Protein AF-A0A2L0D4G7-F1 (afdb_monomer_lite)

Sequence (133 aa):
MKSGNSTSSASPPKQDYSQNRKYWKNEIEFNGNKVYQRDDLIDPNLTDTFGRTNVDRMKKGLTPIGPDGKSIELHHTTQRQTSSIAETTYTFHKQNSKTIHINPNTISSGINRNEFGKWRGSYWENRAKDFID

Secondary structure (DSSP, 8-state):
---------PPPP--------SS--EEEEETTEEEEE-GGG--TT-B-TTS-BHHHHHHTTPPPB-TTSSB-EEEETTSBTTS-EEEE-HHHHHHTHHHH--S-TTS--B--HHHHHHHHHHHHHHHGGGG--

Structure (mmCIF, N/CA/C/O backbone):
data_AF-A0A2L0D4G7-F1
#
_entry.id   AF-A0A2L0D4G7-F1
#
loop_
_atom_site.group_PDB
_atom_site.id
_atom_site.type_symbol
_atom_site.label_atom_id
_atom_site.label_alt_id
_atom_site.label_comp_id
_atom_site.label_asym_id
_atom_site.label_entity_id
_atom_site.label_seq_id
_atom_site.pdbx_PDB_ins_code
_atom_site.Cartn_x
_atom_site.Cartn_y
_atom_site.Cartn_z
_atom_site.occupancy
_atom_site.B_iso_or_equiv
_atom_site.auth_seq_id
_atom_site.auth_comp_id
_atom_site.auth_asym_id
_atom_site.auth_atom_id
_atom_site.pdbx_PDB_model_num
ATOM 1 N N . MET A 1 1 ? 52.863 -50.467 16.481 1.00 39.59 1 MET A N 1
ATOM 2 C CA . MET A 1 1 ? 51.853 -49.420 16.745 1.00 39.59 1 MET A CA 1
ATOM 3 C C . MET A 1 1 ? 51.597 -48.670 15.443 1.00 39.59 1 MET A C 1
ATOM 5 O O . MET A 1 1 ? 52.511 -48.026 14.952 1.00 39.59 1 MET A O 1
ATOM 9 N N . LYS A 1 2 ? 50.422 -48.823 14.822 1.00 39.62 2 LYS A N 1
ATOM 10 C CA . LYS A 1 2 ? 49.987 -48.000 13.680 1.00 39.62 2 LYS A CA 1
ATOM 11 C C . LYS A 1 2 ? 48.693 -47.314 14.111 1.00 39.62 2 LYS A C 1
ATOM 13 O O . LYS A 1 2 ? 47.665 -47.976 14.204 1.00 39.62 2 LYS A O 1
ATOM 18 N N . SER A 1 3 ? 48.786 -46.035 14.474 1.00 40.28 3 SER A N 1
ATOM 19 C CA . SER A 1 3 ? 47.630 -45.218 14.852 1.00 40.28 3 SER A CA 1
ATOM 20 C C . SER A 1 3 ? 46.772 -44.940 13.625 1.00 40.28 3 SER A C 1
ATOM 22 O O . SER A 1 3 ? 47.259 -44.395 12.636 1.00 40.28 3 SER A O 1
ATOM 24 N N . GLY A 1 4 ? 45.500 -45.329 13.703 1.00 37.16 4 GLY A N 1
ATOM 25 C CA . GLY A 1 4 ? 44.461 -44.904 12.775 1.00 37.16 4 GLY A CA 1
ATOM 26 C C . GLY A 1 4 ? 44.136 -43.429 12.996 1.00 37.16 4 GLY A C 1
ATOM 27 O O . GLY A 1 4 ? 43.976 -42.988 14.133 1.00 37.16 4 GLY A O 1
ATOM 28 N N . ASN A 1 5 ? 44.071 -42.672 11.906 1.00 38.53 5 ASN A N 1
ATOM 29 C CA . ASN A 1 5 ? 43.666 -41.275 11.913 1.00 38.53 5 ASN A CA 1
ATOM 30 C C . ASN A 1 5 ? 42.163 -41.223 11.604 1.00 38.53 5 ASN A C 1
ATOM 32 O O . ASN A 1 5 ? 41.760 -41.382 10.452 1.00 38.53 5 ASN A O 1
ATOM 36 N N . SER A 1 6 ? 41.339 -41.075 12.640 1.00 41.06 6 SER A N 1
ATOM 37 C CA . SER A 1 6 ? 39.892 -40.895 12.507 1.00 41.06 6 SER A CA 1
ATOM 38 C C . SER A 1 6 ? 39.607 -39.484 12.002 1.00 41.06 6 SER A C 1
ATOM 40 O O . SER A 1 6 ? 39.722 -38.510 12.742 1.00 41.06 6 SER A O 1
ATOM 42 N N . THR A 1 7 ? 39.249 -39.370 10.728 1.00 40.22 7 THR A N 1
ATOM 43 C CA . THR A 1 7 ? 38.752 -38.139 10.118 1.00 40.22 7 THR A CA 1
ATOM 44 C C . THR A 1 7 ? 37.324 -37.884 10.593 1.00 40.22 7 THR A C 1
ATOM 46 O O . THR A 1 7 ? 36.368 -38.518 10.156 1.00 40.22 7 THR A O 1
ATOM 49 N N . SER A 1 8 ? 37.177 -36.952 11.530 1.00 43.88 8 SER A N 1
ATOM 50 C CA . SER A 1 8 ? 35.894 -36.389 11.937 1.00 43.88 8 SER A CA 1
ATOM 51 C C . SER A 1 8 ? 35.304 -35.587 10.774 1.00 43.88 8 SER A C 1
ATOM 53 O O . SER A 1 8 ? 35.742 -34.481 10.462 1.00 43.88 8 SER A O 1
ATOM 55 N N . SER A 1 9 ? 34.301 -36.157 10.108 1.00 46.88 9 SER A N 1
ATOM 56 C CA . SER A 1 9 ? 33.474 -35.456 9.130 1.00 46.88 9 SER A CA 1
ATOM 57 C C . SER A 1 9 ? 32.636 -34.400 9.853 1.00 46.88 9 SER A C 1
ATOM 59 O O . SER A 1 9 ? 31.596 -34.713 10.436 1.00 46.88 9 SER A O 1
ATOM 61 N N . ALA A 1 10 ? 33.104 -33.153 9.855 1.00 55.00 10 ALA A N 1
ATOM 62 C CA . ALA A 1 10 ? 32.301 -32.023 10.292 1.00 55.00 10 ALA A CA 1
ATOM 63 C C . ALA A 1 10 ? 31.067 -31.909 9.383 1.00 55.00 10 ALA A C 1
ATOM 65 O O . ALA A 1 10 ? 31.194 -31.788 8.163 1.00 55.00 10 ALA A O 1
ATOM 66 N N . SER A 1 11 ? 29.874 -31.974 9.975 1.00 53.06 11 SER A N 1
ATOM 67 C CA . SER A 1 11 ? 28.623 -31.691 9.274 1.00 53.06 11 SER A CA 1
ATOM 68 C C . SER A 1 11 ? 28.683 -30.293 8.644 1.00 53.06 11 SER A C 1
ATOM 70 O O . SER A 1 11 ? 29.226 -29.380 9.276 1.00 53.06 11 SER A O 1
ATOM 72 N N . PRO A 1 12 ? 28.113 -30.084 7.442 1.00 60.97 12 PRO A N 1
ATOM 73 C CA . PRO A 1 12 ? 28.044 -28.757 6.848 1.00 60.97 12 PRO A CA 1
ATOM 74 C C . PRO A 1 12 ? 27.358 -27.782 7.816 1.00 60.97 12 PRO A C 1
ATOM 76 O O . PRO A 1 12 ? 26.398 -28.177 8.491 1.00 60.97 12 PRO A O 1
ATOM 79 N N . PRO A 1 13 ? 27.812 -26.521 7.901 1.00 53.59 13 PRO A N 1
ATOM 80 C CA . PRO A 1 13 ? 27.132 -25.524 8.712 1.00 53.59 13 PRO A CA 1
ATOM 81 C C . PRO A 1 13 ? 25.682 -25.407 8.234 1.00 53.59 13 PRO A C 1
ATOM 83 O O . PRO A 1 13 ? 25.424 -25.234 7.042 1.00 53.59 13 PRO A O 1
ATOM 86 N N . LYS A 1 14 ? 24.724 -25.513 9.163 1.00 54.12 14 LYS A N 1
ATOM 87 C CA . LYS A 1 14 ? 23.323 -25.192 8.875 1.00 54.12 14 LYS A CA 1
ATOM 88 C C . LYS A 1 14 ? 23.285 -23.731 8.435 1.00 54.12 14 LYS A C 1
ATOM 90 O O . LYS A 1 14 ? 23.572 -22.847 9.238 1.00 54.12 14 LYS A O 1
ATOM 95 N N . GLN A 1 15 ? 22.972 -23.482 7.168 1.00 52.41 15 GLN A N 1
ATOM 96 C CA . GLN A 1 15 ? 22.721 -22.128 6.694 1.00 52.41 15 GLN A CA 1
ATOM 97 C C . GLN A 1 15 ? 21.407 -21.657 7.313 1.00 52.41 15 GLN A C 1
ATOM 99 O O . GLN A 1 15 ? 20.320 -22.020 6.867 1.00 52.41 15 GLN A O 1
ATOM 104 N N . ASP A 1 16 ? 21.521 -20.892 8.392 1.00 56.12 16 ASP A N 1
ATOM 105 C CA . ASP A 1 16 ? 20.406 -20.141 8.938 1.00 56.12 16 ASP A CA 1
ATOM 106 C C . ASP A 1 16 ? 20.115 -18.969 7.994 1.00 56.12 16 ASP A C 1
ATOM 108 O O . ASP A 1 16 ? 20.725 -17.904 8.061 1.00 56.12 16 ASP A O 1
ATOM 112 N N . TYR A 1 17 ? 19.207 -19.211 7.051 1.00 60.59 17 TYR A N 1
ATOM 113 C CA . TYR A 1 17 ? 18.673 -18.206 6.137 1.00 60.59 17 TYR A CA 1
ATOM 114 C C . TYR A 1 17 ? 17.578 -17.346 6.782 1.00 60.59 17 TYR A C 1
ATOM 116 O O . TYR A 1 17 ? 16.780 -16.750 6.049 1.00 60.59 17 TYR A O 1
ATOM 124 N N . SER A 1 18 ? 17.482 -17.293 8.119 1.00 60.84 18 SER A N 1
ATOM 125 C CA . SER A 1 18 ? 16.507 -16.439 8.789 1.00 60.84 18 SER A CA 1
ATOM 126 C C . SER A 1 18 ? 16.673 -15.000 8.303 1.00 60.84 18 SER A C 1
ATOM 128 O O . SER A 1 18 ? 17.676 -14.316 8.505 1.00 60.84 18 SER A O 1
ATOM 130 N N . GLN A 1 19 ? 15.669 -14.549 7.557 1.00 63.62 19 GLN A N 1
ATOM 131 C CA . GLN A 1 19 ? 15.625 -13.209 7.003 1.00 63.62 19 GLN A CA 1
ATOM 132 C C . GLN A 1 19 ? 15.393 -12.253 8.174 1.00 63.62 19 GLN A C 1
ATOM 134 O O . GLN A 1 19 ? 14.248 -12.000 8.549 1.00 63.62 19 GLN A O 1
ATOM 139 N N . ASN A 1 20 ? 16.467 -11.739 8.783 1.00 72.44 20 ASN A N 1
ATOM 140 C CA . ASN A 1 20 ? 16.395 -10.780 9.887 1.00 72.44 20 ASN A CA 1
ATOM 141 C C . ASN A 1 20 ? 15.989 -9.390 9.360 1.00 72.44 20 ASN A C 1
ATOM 143 O O . ASN A 1 20 ? 16.770 -8.438 9.305 1.00 72.44 20 ASN A O 1
ATOM 147 N N . ARG A 1 21 ? 14.749 -9.298 8.869 1.00 79.62 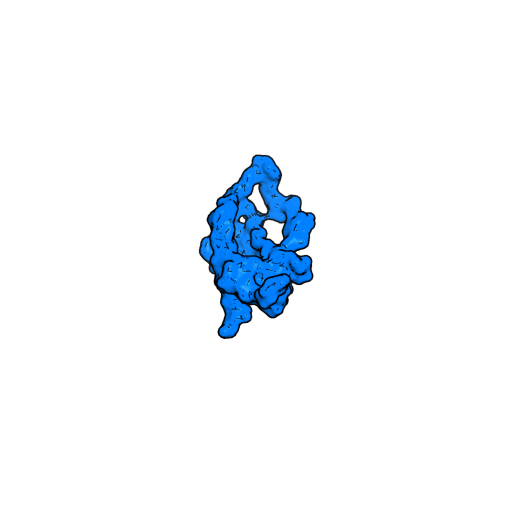21 ARG A N 1
ATOM 148 C CA . ARG A 1 21 ? 14.181 -8.089 8.277 1.00 79.62 21 ARG A CA 1
ATOM 149 C C . ARG A 1 21 ? 13.726 -7.162 9.393 1.00 79.62 21 ARG A C 1
ATOM 151 O O . ARG A 1 21 ? 12.856 -7.501 10.191 1.00 79.62 21 ARG A O 1
ATOM 158 N N . LYS A 1 22 ? 14.271 -5.944 9.410 1.00 86.06 22 LYS A N 1
ATOM 159 C CA . LYS A 1 22 ? 13.855 -4.906 10.364 1.00 86.06 22 LYS A CA 1
ATOM 160 C C . LYS A 1 22 ? 12.401 -4.471 10.153 1.00 86.06 22 LYS A C 1
ATOM 162 O O . LYS A 1 22 ? 11.698 -4.241 11.129 1.00 86.06 22 LYS A O 1
ATOM 167 N N . TYR A 1 23 ? 11.982 -4.361 8.893 1.00 85.12 23 TYR A N 1
ATOM 168 C CA . TYR A 1 23 ? 10.747 -3.681 8.503 1.00 85.12 23 TYR A CA 1
ATOM 169 C C . TYR A 1 23 ? 9.663 -4.645 7.998 1.00 85.12 23 TYR A C 1
ATOM 171 O O . TYR A 1 23 ? 8.613 -4.766 8.612 1.00 85.12 23 TYR A O 1
ATOM 179 N N . TRP A 1 24 ? 9.916 -5.377 6.914 1.00 87.94 24 TRP A N 1
ATOM 180 C CA . TRP A 1 24 ? 8.945 -6.303 6.317 1.00 87.94 24 TRP A CA 1
ATOM 181 C C . TRP A 1 24 ? 8.970 -7.674 6.993 1.00 87.94 24 TRP A C 1
ATOM 183 O O . TRP A 1 24 ? 9.511 -8.641 6.456 1.00 87.94 24 TRP A O 1
ATOM 193 N N . LYS A 1 25 ? 8.456 -7.747 8.219 1.00 85.38 25 LYS A N 1
ATOM 194 C CA . LYS A 1 25 ? 8.438 -8.998 8.992 1.00 85.38 25 LYS A CA 1
ATOM 195 C C . LYS A 1 25 ? 7.282 -9.909 8.593 1.00 85.38 25 LYS A C 1
ATOM 197 O O . LYS A 1 25 ? 7.475 -11.118 8.554 1.00 85.38 25 LYS A O 1
ATOM 202 N N . ASN A 1 26 ? 6.136 -9.320 8.260 1.00 89.81 26 ASN A N 1
ATOM 203 C CA . ASN A 1 26 ? 4.942 -10.046 7.855 1.00 89.81 26 ASN A CA 1
ATOM 204 C C . ASN A 1 26 ? 4.914 -10.246 6.330 1.00 89.81 26 ASN A C 1
ATOM 206 O O . ASN A 1 26 ? 5.147 -9.304 5.564 1.00 89.81 26 ASN A O 1
ATOM 210 N N . GLU A 1 27 ? 4.661 -11.480 5.897 1.00 93.38 27 GLU A N 1
ATOM 211 C CA . GLU A 1 27 ? 4.490 -11.833 4.491 1.00 93.38 27 GLU A CA 1
ATOM 212 C C . GLU A 1 27 ? 3.262 -12.721 4.300 1.00 93.38 27 GLU A C 1
ATOM 214 O O . GLU A 1 27 ? 3.055 -13.674 5.047 1.00 93.38 27 GLU A O 1
ATOM 219 N N . ILE A 1 28 ? 2.471 -12.415 3.273 1.00 96.44 28 ILE A N 1
ATOM 220 C CA . ILE A 1 28 ? 1.285 -13.192 2.902 1.00 96.44 28 ILE A CA 1
ATOM 221 C C . ILE A 1 28 ? 1.289 -13.506 1.407 1.00 96.44 28 ILE A C 1
ATOM 223 O O . ILE A 1 28 ? 1.953 -12.835 0.618 1.00 96.44 28 ILE A O 1
ATOM 227 N N . GLU A 1 29 ? 0.509 -14.501 1.007 1.00 97.62 29 GLU A N 1
ATOM 228 C CA . GLU A 1 29 ? 0.109 -14.721 -0.384 1.00 97.62 29 GLU A CA 1
ATOM 229 C C . GLU A 1 29 ? -1.272 -14.091 -0.593 1.00 97.62 29 GLU A C 1
ATOM 231 O O . GLU A 1 29 ? -2.216 -14.402 0.134 1.00 97.62 29 GLU A O 1
ATOM 236 N N . PHE A 1 30 ? -1.410 -13.211 -1.585 1.00 97.69 30 PHE A N 1
ATOM 237 C CA . PHE A 1 30 ? -2.695 -12.626 -1.958 1.00 97.69 30 PHE A CA 1
ATOM 238 C C . PHE A 1 30 ? -2.869 -12.639 -3.476 1.00 97.69 30 PHE A C 1
ATOM 240 O O . PHE A 1 30 ? -2.120 -11.989 -4.208 1.00 97.69 30 PHE A O 1
ATOM 247 N N . ASN A 1 31 ? -3.873 -13.383 -3.951 1.00 95.69 31 ASN A N 1
ATOM 248 C CA . ASN A 1 31 ? -4.226 -13.508 -5.368 1.00 95.69 31 ASN A CA 1
ATOM 249 C C . ASN A 1 31 ? -3.020 -13.786 -6.291 1.00 95.69 31 ASN A C 1
ATOM 251 O O . ASN A 1 31 ? -2.915 -13.210 -7.371 1.00 95.69 31 ASN A O 1
ATOM 255 N N . GLY A 1 32 ? -2.110 -14.666 -5.856 1.00 95.12 32 GLY A N 1
ATOM 256 C CA . GLY A 1 32 ? -0.938 -15.094 -6.629 1.00 95.12 32 GLY A CA 1
ATOM 257 C C . GLY A 1 32 ? 0.291 -14.186 -6.520 1.00 95.12 32 GLY A C 1
ATOM 258 O O . GLY A 1 32 ? 1.281 -14.427 -7.209 1.00 95.12 32 GLY A O 1
ATOM 259 N N . ASN A 1 33 ? 0.255 -13.156 -5.670 1.00 97.62 33 ASN A N 1
ATOM 260 C CA . ASN A 1 33 ? 1.418 -12.340 -5.342 1.00 97.62 33 ASN A CA 1
ATOM 261 C C . ASN A 1 33 ? 1.793 -12.522 -3.870 1.00 97.62 33 ASN A C 1
ATOM 263 O O . ASN A 1 33 ? 0.959 -12.355 -2.978 1.00 97.62 33 ASN A O 1
ATOM 267 N N . LYS A 1 34 ? 3.082 -12.746 -3.605 1.00 97.69 34 LYS A N 1
ATOM 268 C CA . LYS A 1 34 ? 3.642 -12.567 -2.264 1.00 97.69 34 LYS A CA 1
ATOM 269 C C . LYS A 1 34 ? 3.668 -11.080 -1.911 1.00 97.69 34 LYS A C 1
ATOM 271 O O . LYS A 1 34 ? 4.255 -10.290 -2.653 1.00 97.69 34 LYS A O 1
ATOM 276 N N . VAL A 1 35 ? 3.096 -10.706 -0.772 1.00 98.06 35 VAL A N 1
ATOM 277 C CA . VAL A 1 35 ? 3.059 -9.325 -0.283 1.00 98.06 35 VAL A CA 1
ATOM 278 C C . VAL A 1 35 ? 3.832 -9.201 1.021 1.00 98.06 35 VAL A C 1
ATOM 280 O O . VAL A 1 35 ? 3.585 -9.935 1.971 1.00 98.06 35 VAL A O 1
ATOM 283 N N . TYR A 1 36 ? 4.754 -8.246 1.060 1.00 97.19 36 TYR A N 1
ATOM 284 C CA . TYR A 1 36 ? 5.505 -7.853 2.241 1.00 97.19 36 TYR A CA 1
ATOM 285 C C . TYR A 1 36 ? 4.813 -6.668 2.910 1.00 97.19 36 TYR A C 1
ATOM 287 O O . TYR A 1 36 ? 4.820 -5.550 2.379 1.00 97.19 36 TYR A O 1
ATOM 295 N N . GLN A 1 37 ? 4.235 -6.920 4.079 1.00 97.50 37 GLN A N 1
ATOM 296 C CA . GLN A 1 37 ? 3.390 -5.971 4.795 1.00 97.50 37 GLN A CA 1
ATOM 297 C C . GLN A 1 37 ? 4.174 -5.154 5.829 1.00 97.50 37 GLN A C 1
ATOM 299 O O . GLN A 1 37 ? 5.243 -5.559 6.301 1.00 97.50 37 GLN A O 1
ATOM 304 N N . ARG A 1 38 ? 3.637 -3.977 6.152 1.00 96.94 38 ARG A N 1
ATOM 305 C CA . ARG A 1 38 ? 4.184 -2.988 7.083 1.00 96.94 38 ARG A CA 1
ATOM 306 C C . ARG A 1 38 ? 3.070 -2.399 7.950 1.00 96.94 38 ARG A C 1
ATOM 308 O O . ARG A 1 38 ? 2.586 -1.300 7.686 1.00 96.94 38 ARG A O 1
ATOM 315 N N . ASP A 1 39 ? 2.687 -3.121 9.003 1.00 95.94 39 ASP A N 1
ATOM 316 C CA . ASP A 1 39 ? 1.695 -2.641 9.982 1.00 95.94 39 ASP A CA 1
ATOM 317 C C . ASP A 1 39 ? 2.114 -1.301 10.606 1.00 95.94 39 ASP A C 1
ATOM 319 O O . ASP A 1 39 ? 1.284 -0.429 10.830 1.00 95.94 39 ASP A O 1
ATOM 323 N N . ASP A 1 40 ? 3.420 -1.088 10.793 1.00 95.81 40 ASP A N 1
ATOM 324 C CA . ASP A 1 40 ? 3.985 0.144 11.350 1.00 95.81 40 ASP A CA 1
ATOM 325 C C . ASP A 1 40 ? 3.776 1.392 10.473 1.00 95.81 40 ASP A C 1
ATOM 327 O O . ASP A 1 40 ? 4.003 2.507 10.937 1.00 95.81 40 ASP A O 1
ATOM 331 N N . LEU A 1 41 ? 3.359 1.234 9.210 1.00 97.44 41 LEU A N 1
ATOM 332 C CA . LEU A 1 41 ? 2.996 2.358 8.343 1.00 97.44 41 LEU A CA 1
ATOM 333 C C . LEU A 1 41 ? 1.516 2.746 8.443 1.00 97.44 41 LEU A C 1
ATOM 335 O O . LEU A 1 41 ? 1.144 3.788 7.903 1.00 97.44 41 LEU A O 1
ATOM 339 N N . ILE A 1 42 ? 0.674 1.929 9.079 1.00 97.88 42 ILE A N 1
ATOM 340 C CA . ILE A 1 42 ? -0.776 2.118 9.107 1.00 97.88 42 ILE A CA 1
ATOM 341 C C . ILE A 1 42 ? -1.205 2.475 10.528 1.00 97.88 42 ILE A C 1
ATOM 343 O O . ILE A 1 42 ? -1.297 1.618 11.399 1.00 97.88 42 ILE A O 1
ATOM 347 N N . ASP A 1 43 ? -1.542 3.746 10.741 1.00 98.12 43 ASP A N 1
ATOM 348 C CA . ASP A 1 43 ? -2.411 4.128 11.854 1.00 98.12 43 ASP A CA 1
ATOM 349 C C . ASP A 1 43 ? -3.867 3.861 11.430 1.00 98.12 43 ASP A C 1
ATOM 351 O O . ASP A 1 43 ? -4.355 4.558 10.535 1.00 98.12 43 ASP A O 1
ATOM 355 N N . PRO A 1 44 ? -4.573 2.868 12.008 1.00 97.81 44 PRO A N 1
ATOM 356 C CA . PRO A 1 44 ? -5.927 2.512 11.586 1.00 97.81 44 PRO A CA 1
ATOM 357 C C . PRO A 1 44 ? -6.942 3.643 11.803 1.00 97.81 44 PRO A C 1
ATOM 359 O O . PRO A 1 44 ? -7.918 3.722 11.056 1.00 97.81 44 PRO A O 1
ATOM 362 N N . ASN A 1 45 ? -6.692 4.539 12.764 1.00 98.12 45 ASN A N 1
ATOM 363 C CA . ASN A 1 45 ? -7.616 5.595 13.177 1.00 98.12 45 ASN A CA 1
ATOM 364 C C . ASN A 1 45 ? -7.334 6.947 12.512 1.00 98.12 45 ASN A C 1
ATOM 366 O O . ASN A 1 45 ? -8.138 7.870 12.651 1.00 98.12 45 ASN A O 1
ATOM 370 N N . LEU A 1 46 ? -6.230 7.075 11.768 1.00 98.25 46 LEU A N 1
ATOM 371 C CA . LEU A 1 46 ? -5.915 8.294 11.028 1.00 98.25 46 LEU A CA 1
ATOM 372 C C . LEU A 1 46 ? -7.055 8.638 10.066 1.00 98.25 46 LEU A C 1
ATOM 374 O O . LEU A 1 46 ? -7.432 7.827 9.216 1.00 98.25 46 LEU A O 1
ATOM 378 N N . THR A 1 47 ? -7.591 9.850 10.198 1.00 98.12 47 THR A N 1
ATOM 379 C CA . THR A 1 47 ? -8.722 10.327 9.402 1.00 98.12 47 THR A CA 1
ATOM 380 C C . THR A 1 47 ? -8.270 11.160 8.210 1.00 98.12 47 THR A C 1
ATOM 382 O O . THR A 1 47 ? -7.329 11.951 8.287 1.00 98.12 47 THR A O 1
ATOM 385 N N . ASP A 1 48 ? -8.948 10.983 7.078 1.00 95.75 48 ASP A N 1
ATOM 386 C CA . ASP A 1 48 ? -8.776 11.847 5.917 1.00 95.75 48 ASP A CA 1
ATOM 387 C C . ASP A 1 48 ? -9.654 13.106 5.983 1.00 95.75 48 ASP A C 1
ATOM 389 O O . ASP A 1 48 ? -10.482 13.282 6.875 1.00 95.75 48 ASP A O 1
ATOM 393 N N . THR A 1 49 ? -9.509 13.988 4.992 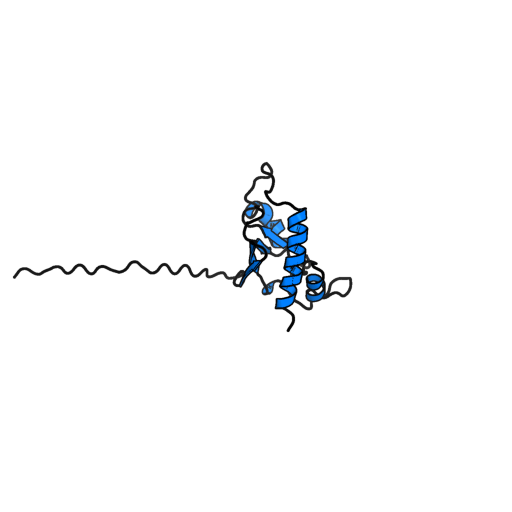1.00 94.88 49 THR A N 1
ATOM 394 C CA . THR A 1 49 ? -10.259 15.253 4.903 1.00 94.88 49 THR A CA 1
ATOM 395 C C . THR A 1 49 ? -11.775 15.079 4.765 1.00 94.88 49 THR A C 1
ATOM 397 O O . THR A 1 49 ? -12.505 16.059 4.858 1.00 94.88 49 THR A O 1
ATOM 400 N N . PHE A 1 50 ? -12.255 13.859 4.508 1.00 95.00 50 PHE A N 1
ATOM 401 C CA . PHE A 1 50 ? -13.673 13.514 4.419 1.00 95.00 50 PHE A CA 1
ATOM 402 C C . PHE A 1 50 ? -14.169 12.783 5.680 1.00 95.00 50 PHE A C 1
ATOM 404 O O . PHE A 1 50 ? -15.284 12.265 5.679 1.00 95.00 50 PHE A O 1
ATOM 411 N N . GLY A 1 51 ? -13.349 12.712 6.736 1.00 96.75 51 GLY A N 1
ATOM 412 C CA . GLY A 1 51 ? -13.689 12.083 8.012 1.00 96.75 51 GLY A CA 1
ATOM 413 C C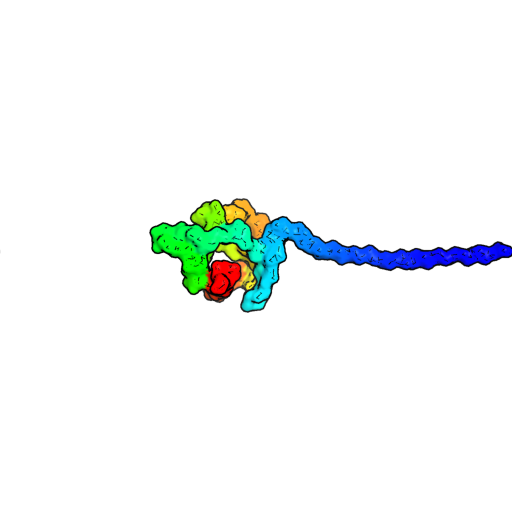 . GLY A 1 51 ? -13.611 10.555 8.016 1.00 96.75 51 GLY A C 1
ATOM 414 O O . GLY A 1 51 ? -14.127 9.932 8.939 1.00 96.75 51 GLY A O 1
ATOM 415 N N . ARG A 1 52 ? -12.997 9.926 7.005 1.00 98.00 52 ARG A N 1
ATOM 416 C CA . ARG A 1 52 ? -12.843 8.460 6.949 1.00 98.00 52 ARG A CA 1
ATOM 417 C C . ARG A 1 52 ? -11.551 8.044 7.629 1.00 98.00 52 ARG A C 1
ATOM 419 O O . ARG A 1 52 ? -10.505 8.589 7.282 1.00 98.00 52 ARG A O 1
ATOM 426 N N . THR A 1 53 ? -11.605 7.047 8.506 1.00 98.50 53 THR A N 1
ATOM 427 C CA . THR A 1 53 ? -10.395 6.423 9.059 1.00 98.50 53 THR A CA 1
ATOM 428 C C . THR A 1 53 ? -9.641 5.626 7.989 1.00 98.50 53 THR A C 1
ATOM 430 O O . THR A 1 53 ? -10.187 5.307 6.926 1.00 98.50 53 THR A O 1
ATOM 433 N N . ASN A 1 54 ? -8.392 5.244 8.249 1.00 98.56 54 ASN A N 1
ATOM 434 C CA . ASN A 1 54 ? -7.650 4.348 7.364 1.00 98.56 54 ASN A CA 1
ATOM 435 C C . ASN A 1 54 ? -8.330 2.986 7.200 1.00 98.56 54 ASN A C 1
ATOM 437 O O . ASN A 1 54 ? -8.334 2.449 6.090 1.00 98.56 54 ASN A O 1
ATOM 441 N N . VAL A 1 55 ? -8.967 2.461 8.249 1.00 98.44 55 VAL A N 1
ATOM 442 C CA . VAL A 1 55 ? -9.789 1.247 8.145 1.00 98.44 55 VAL A CA 1
AT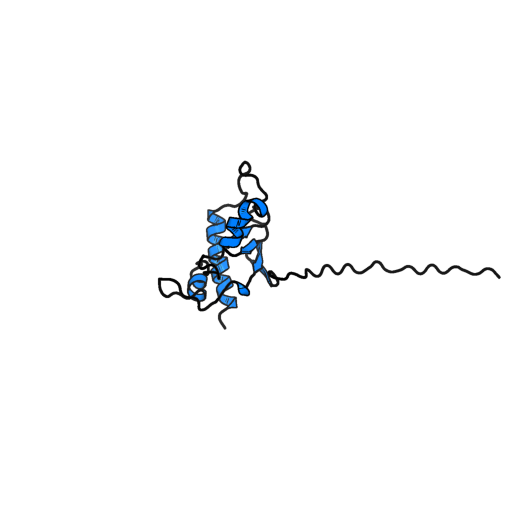OM 443 C C . VAL A 1 55 ? -10.970 1.466 7.195 1.00 98.44 55 VAL A C 1
ATOM 445 O O . VAL A 1 55 ? -11.199 0.643 6.308 1.00 98.44 55 VAL A O 1
ATOM 448 N N . ASP A 1 56 ? -11.683 2.592 7.297 1.00 98.44 56 ASP A N 1
ATOM 449 C CA . ASP A 1 56 ? -12.803 2.908 6.393 1.00 98.44 56 ASP A CA 1
ATOM 450 C C . ASP A 1 56 ? -12.359 3.078 4.939 1.00 98.44 56 ASP A C 1
ATOM 452 O O . ASP A 1 56 ? -13.083 2.710 4.009 1.00 98.44 56 ASP A O 1
ATOM 456 N N . ARG A 1 57 ? -11.169 3.649 4.729 1.00 98.50 57 ARG A N 1
ATOM 457 C CA . ARG A 1 57 ? -10.551 3.760 3.405 1.00 98.50 57 ARG A CA 1
ATOM 458 C C . ARG A 1 57 ? -10.285 2.370 2.836 1.00 98.50 57 ARG A C 1
ATOM 460 O O . ARG A 1 57 ? -10.771 2.066 1.747 1.00 98.50 57 ARG A O 1
ATOM 467 N N . MET A 1 58 ? -9.597 1.522 3.594 1.00 98.56 58 MET A N 1
ATOM 468 C CA . MET A 1 58 ? -9.245 0.168 3.171 1.00 98.56 58 MET A CA 1
ATOM 469 C C . MET A 1 58 ? -10.478 -0.701 2.897 1.00 98.56 58 MET A C 1
ATOM 471 O O . MET A 1 58 ? -10.534 -1.332 1.847 1.00 98.56 58 MET A O 1
ATOM 475 N N . LYS A 1 59 ? -11.525 -0.642 3.734 1.00 98.31 59 LYS A N 1
ATOM 476 C CA . LYS A 1 59 ? -12.815 -1.333 3.504 1.00 98.31 59 LYS A CA 1
ATOM 477 C C . LYS A 1 59 ? -13.501 -0.960 2.181 1.00 98.31 59 LYS A C 1
ATOM 479 O O . LYS A 1 59 ? -14.357 -1.702 1.715 1.00 98.31 59 LYS A O 1
ATOM 484 N N . LYS A 1 60 ? -13.156 0.190 1.592 1.00 97.75 60 LYS A N 1
ATOM 485 C CA . LYS A 1 60 ? -13.648 0.666 0.286 1.00 97.75 60 LYS A CA 1
ATOM 486 C C . LYS A 1 60 ? -12.624 0.473 -0.843 1.00 97.75 60 LYS A C 1
ATOM 488 O O . LYS A 1 60 ? -12.727 1.131 -1.878 1.00 97.75 60 LYS A O 1
ATOM 493 N N . GLY A 1 61 ? -11.576 -0.318 -0.611 1.00 97.81 61 GLY A N 1
ATOM 494 C CA . GLY A 1 61 ? -10.468 -0.530 -1.544 1.00 97.81 61 GLY A CA 1
ATOM 495 C C . GLY A 1 61 ? -9.569 0.692 -1.748 1.00 97.81 61 GLY A C 1
ATOM 496 O O . GLY A 1 61 ? -8.749 0.722 -2.670 1.00 97.81 61 GLY A O 1
ATOM 497 N N . LEU A 1 62 ? -9.707 1.722 -0.909 1.00 98.00 62 LEU A N 1
ATOM 498 C CA . LEU A 1 62 ? -8.855 2.904 -0.951 1.00 98.00 62 LEU A CA 1
ATOM 499 C C . LEU A 1 62 ? -7.571 2.649 -0.164 1.00 98.00 62 LEU A C 1
ATOM 501 O O . LEU A 1 62 ? -7.567 2.026 0.894 1.00 98.00 62 LEU A O 1
ATOM 505 N N . THR A 1 63 ? -6.473 3.203 -0.665 1.00 98.00 63 THR A N 1
ATOM 506 C CA . THR A 1 63 ? -5.172 3.145 0.001 1.00 98.00 63 THR A CA 1
ATOM 507 C C . THR A 1 63 ? -5.215 3.879 1.346 1.00 98.00 63 THR A C 1
ATOM 509 O O . THR A 1 63 ? -5.682 5.031 1.385 1.00 98.00 63 THR A O 1
ATOM 512 N N . PRO A 1 64 ? -4.695 3.289 2.435 1.00 98.50 64 PRO A N 1
ATOM 513 C CA . PRO A 1 64 ? -4.513 4.007 3.689 1.00 98.50 64 PRO A CA 1
ATOM 514 C C . PRO A 1 64 ? -3.482 5.132 3.511 1.00 98.50 64 PRO A C 1
ATOM 516 O O . PRO A 1 64 ? -2.637 5.102 2.611 1.00 98.50 64 PRO A O 1
ATOM 519 N N . ILE A 1 65 ? -3.588 6.156 4.347 1.00 98.69 65 ILE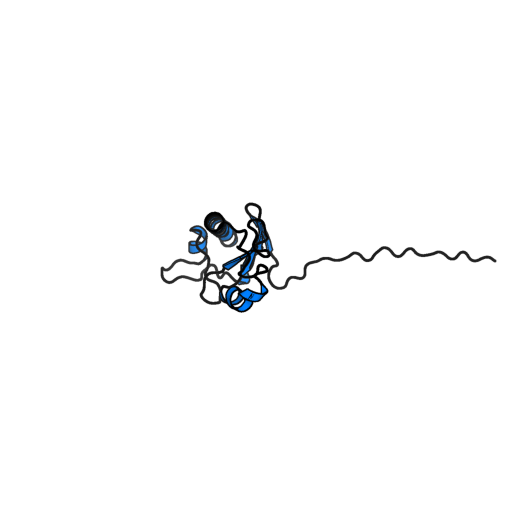 A N 1
ATOM 520 C CA . ILE A 1 65 ? -2.637 7.255 4.469 1.00 98.69 65 ILE A CA 1
ATOM 521 C C . ILE A 1 65 ? -1.515 6.790 5.399 1.00 98.69 65 ILE A C 1
ATOM 523 O O . ILE A 1 65 ? -1.779 6.338 6.510 1.00 98.69 65 ILE A O 1
ATOM 527 N N . GLY A 1 66 ? -0.279 6.873 4.921 1.00 98.19 66 GLY A N 1
ATOM 528 C CA . GLY A 1 66 ? 0.919 6.563 5.684 1.00 98.19 66 GLY A CA 1
ATOM 529 C C . GLY A 1 66 ? 1.409 7.745 6.530 1.00 98.19 66 GLY A C 1
ATOM 530 O O . GLY A 1 66 ? 0.856 8.848 6.463 1.00 98.19 66 GLY A O 1
ATOM 531 N N . PRO A 1 67 ? 2.503 7.552 7.285 1.00 98.00 67 PRO A N 1
ATOM 532 C CA . PRO A 1 67 ? 3.035 8.551 8.217 1.00 98.00 67 PRO A CA 1
ATOM 533 C C . PRO A 1 67 ? 3.585 9.811 7.533 1.00 98.00 67 PRO A C 1
ATOM 535 O O . PRO A 1 67 ? 3.815 10.820 8.189 1.00 98.00 67 PRO A O 1
ATOM 538 N N . ASP A 1 68 ? 3.793 9.776 6.216 1.00 97.88 68 ASP A N 1
ATOM 539 C CA . ASP A 1 68 ? 4.195 10.935 5.415 1.00 97.88 68 ASP A CA 1
ATOM 540 C C . ASP A 1 68 ? 3.001 11.775 4.920 1.00 97.88 68 ASP A C 1
ATOM 542 O O . ASP A 1 68 ? 3.164 12.672 4.090 1.00 97.88 68 ASP A O 1
ATOM 546 N N . GLY A 1 69 ? 1.787 11.482 5.400 1.00 97.69 69 GLY A N 1
ATOM 547 C CA . GLY A 1 69 ? 0.559 12.178 5.015 1.00 97.69 69 GLY A CA 1
ATOM 548 C C . GLY A 1 69 ? 0.113 11.886 3.579 1.00 97.69 69 GLY A C 1
ATOM 549 O O . GLY A 1 69 ? -0.757 12.577 3.042 1.00 97.69 69 GLY A O 1
ATOM 550 N N . LYS A 1 70 ? 0.706 10.882 2.923 1.00 98.19 70 LYS A N 1
ATOM 551 C CA . LYS A 1 70 ? 0.365 10.438 1.567 1.00 98.19 70 LYS A CA 1
ATOM 552 C C . LYS A 1 70 ? -0.153 9.008 1.596 1.00 98.19 70 LYS A C 1
ATOM 554 O O . LYS A 1 70 ? -0.000 8.293 2.574 1.00 98.19 70 LYS A O 1
ATOM 559 N N . SER A 1 71 ? -0.806 8.578 0.520 1.00 98.12 71 SER A N 1
ATOM 560 C CA . SER A 1 71 ? -1.248 7.185 0.419 1.00 98.12 71 SER A CA 1
ATOM 561 C C . SER A 1 71 ? -0.059 6.229 0.372 1.00 98.12 71 SER A C 1
ATOM 563 O O . SER A 1 71 ? 0.884 6.469 -0.380 1.00 98.12 71 SER A O 1
ATOM 565 N N . ILE A 1 72 ? -0.140 5.133 1.126 1.00 98.44 72 ILE A N 1
ATOM 566 C CA . ILE A 1 72 ? 0.813 4.022 1.034 1.00 98.44 72 ILE A CA 1
ATOM 567 C C . ILE A 1 72 ? 0.793 3.468 -0.396 1.00 98.44 72 ILE A C 1
ATOM 569 O O . ILE A 1 72 ? -0.270 3.304 -1.007 1.00 98.44 72 ILE A O 1
ATOM 573 N N . GLU A 1 73 ? 1.976 3.191 -0.941 1.00 97.81 73 GLU A N 1
ATOM 574 C CA . GLU A 1 73 ? 2.155 2.656 -2.288 1.00 97.81 73 GLU A CA 1
ATOM 575 C C . GLU A 1 73 ? 2.575 1.179 -2.242 1.00 97.81 73 GLU A C 1
ATOM 577 O O . GLU A 1 73 ? 3.354 0.749 -1.389 1.00 97.81 73 GLU A O 1
ATOM 582 N N . LEU A 1 74 ? 2.048 0.406 -3.195 1.00 97.50 74 LEU A N 1
ATOM 583 C CA . LEU A 1 74 ? 2.378 -1.002 -3.407 1.00 97.50 74 LEU A CA 1
ATOM 584 C C . LEU A 1 74 ? 3.394 -1.108 -4.545 1.00 97.50 74 LEU A C 1
ATOM 586 O O . LEU A 1 74 ? 3.075 -0.812 -5.701 1.00 97.50 74 LEU A O 1
ATOM 590 N N . HIS A 1 75 ? 4.617 -1.509 -4.215 1.00 95.81 75 HIS A N 1
ATOM 591 C CA . HIS A 1 75 ? 5.727 -1.592 -5.159 1.00 95.81 75 HIS A CA 1
ATOM 592 C C . HIS A 1 75 ? 5.966 -3.035 -5.612 1.00 95.81 75 HIS A C 1
ATOM 594 O O . HIS A 1 75 ? 6.224 -3.902 -4.785 1.00 95.81 75 HIS A O 1
ATOM 600 N N . HIS A 1 76 ? 5.944 -3.284 -6.923 1.00 94.69 76 HIS A N 1
ATOM 601 C CA . HIS A 1 76 ? 6.366 -4.562 -7.502 1.00 94.69 76 HIS A CA 1
ATOM 602 C C . HIS A 1 76 ? 7.890 -4.650 -7.563 1.00 94.69 76 HIS A C 1
ATOM 604 O O . HIS A 1 76 ? 8.517 -3.880 -8.290 1.00 94.69 76 HIS A O 1
ATOM 610 N N . THR A 1 77 ? 8.468 -5.643 -6.892 1.00 91.19 77 THR A N 1
ATOM 611 C CA . THR A 1 77 ? 9.926 -5.785 -6.731 1.00 91.19 77 THR A CA 1
ATOM 612 C C . THR A 1 77 ? 10.685 -6.024 -8.037 1.00 91.19 77 THR A C 1
ATOM 614 O O . THR A 1 77 ? 11.849 -5.650 -8.142 1.00 91.19 77 THR A O 1
ATOM 617 N N . THR A 1 78 ? 10.050 -6.633 -9.048 1.00 88.38 78 THR A N 1
ATOM 618 C CA . THR A 1 78 ? 10.681 -6.888 -10.360 1.00 88.38 78 THR A CA 1
ATOM 619 C C . THR A 1 78 ? 9.891 -6.325 -11.539 1.00 88.38 78 THR A C 1
ATOM 621 O O . THR A 1 78 ? 10.118 -6.711 -12.680 1.00 88.38 78 THR A O 1
ATOM 624 N N . GLN A 1 79 ? 8.954 -5.403 -11.291 1.00 85.88 79 GLN A N 1
ATOM 625 C CA . GLN A 1 79 ? 8.128 -4.772 -12.335 1.00 85.88 79 GLN A CA 1
ATOM 626 C C . GLN A 1 79 ? 7.392 -5.748 -13.277 1.00 85.88 79 GLN A C 1
ATOM 628 O O . GLN A 1 79 ? 7.088 -5.414 -14.428 1.00 85.88 79 GLN A O 1
ATOM 633 N N . ARG A 1 80 ? 7.077 -6.948 -12.780 1.00 88.62 80 ARG A N 1
ATOM 634 C CA . ARG A 1 80 ? 6.259 -7.966 -13.450 1.00 88.62 80 ARG A CA 1
ATOM 635 C C . ARG A 1 80 ? 4.958 -8.137 -12.681 1.00 88.62 80 ARG A C 1
ATOM 637 O O . ARG A 1 80 ? 4.984 -8.097 -11.458 1.00 88.62 80 ARG A O 1
ATOM 644 N N . GLN A 1 81 ? 3.861 -8.413 -13.384 1.00 88.06 81 GLN A N 1
ATOM 645 C CA . GLN A 1 81 ? 2.542 -8.618 -12.771 1.00 88.06 81 GLN A CA 1
ATOM 646 C C . GLN A 1 81 ? 2.545 -9.650 -11.630 1.00 88.06 81 GLN A C 1
ATOM 648 O O . GLN A 1 81 ? 1.868 -9.471 -10.627 1.00 88.06 81 GLN A O 1
ATOM 653 N N . THR A 1 82 ? 3.326 -10.722 -11.767 1.00 89.06 82 THR A N 1
ATOM 654 C CA . THR A 1 82 ? 3.390 -11.826 -10.797 1.00 89.06 82 THR A CA 1
ATOM 655 C C . THR A 1 82 ? 4.507 -11.656 -9.766 1.00 89.06 82 THR A C 1
ATOM 657 O O . THR A 1 82 ? 4.824 -12.600 -9.045 1.00 89.06 82 THR A O 1
ATOM 660 N N . SER A 1 83 ? 5.200 -10.511 -9.739 1.00 92.38 83 SER A N 1
ATOM 661 C CA . SER A 1 83 ? 6.295 -10.322 -8.787 1.00 92.38 83 SER A CA 1
ATOM 662 C C . SER A 1 83 ? 5.767 -10.129 -7.375 1.00 92.38 83 SER A C 1
ATOM 664 O O . SER A 1 83 ? 4.618 -9.735 -7.172 1.00 92.38 83 SER A O 1
ATOM 666 N N . SER A 1 84 ? 6.642 -10.327 -6.390 1.00 95.62 84 SER A N 1
ATOM 667 C CA . SER A 1 84 ? 6.327 -9.908 -5.032 1.00 95.62 84 SER A CA 1
ATOM 668 C C . SER A 1 84 ? 6.087 -8.401 -4.966 1.00 95.62 84 SER A C 1
ATOM 670 O O . SER A 1 84 ? 6.582 -7.629 -5.800 1.00 95.62 84 SER A O 1
ATOM 672 N N . ILE A 1 85 ? 5.300 -8.002 -3.975 1.00 97.62 85 ILE A N 1
ATOM 673 C CA . ILE A 1 85 ? 4.868 -6.629 -3.749 1.00 97.62 85 ILE A CA 1
ATOM 674 C C . ILE A 1 85 ? 5.289 -6.209 -2.344 1.00 97.62 85 ILE A C 1
ATOM 676 O O . ILE A 1 85 ? 5.184 -6.993 -1.407 1.00 97.62 85 ILE A O 1
ATOM 680 N N . ALA A 1 86 ? 5.761 -4.978 -2.185 1.00 97.25 86 ALA A N 1
ATOM 681 C CA . ALA A 1 86 ? 6.101 -4.403 -0.890 1.00 97.25 86 ALA A CA 1
ATOM 682 C C . ALA A 1 86 ? 5.250 -3.164 -0.598 1.00 97.25 86 ALA A C 1
ATOM 684 O O . ALA A 1 86 ? 5.125 -2.276 -1.447 1.00 97.25 86 ALA A O 1
ATOM 685 N N . GLU A 1 87 ? 4.704 -3.086 0.616 1.00 98.00 87 GLU A N 1
ATOM 686 C CA . GLU A 1 87 ? 4.122 -1.853 1.150 1.00 98.00 87 GLU A CA 1
ATOM 687 C C . GLU A 1 87 ? 5.239 -0.843 1.442 1.00 98.00 87 GLU A C 1
ATOM 689 O O . GLU A 1 87 ? 6.227 -1.154 2.118 1.00 98.00 87 GLU A O 1
ATOM 694 N N . THR A 1 88 ? 5.095 0.372 0.914 1.00 97.50 88 THR A N 1
ATOM 695 C CA . THR A 1 88 ? 6.077 1.454 1.041 1.00 97.50 88 THR A CA 1
ATOM 696 C C . THR A 1 88 ? 5.382 2.790 1.270 1.00 97.50 88 THR A C 1
ATOM 698 O O . THR A 1 88 ? 4.260 3.004 0.811 1.00 97.50 88 THR A O 1
ATOM 701 N N . THR A 1 89 ? 6.047 3.726 1.950 1.00 98.25 89 THR A N 1
ATOM 702 C CA . THR A 1 89 ? 5.569 5.113 1.950 1.00 98.25 89 THR A CA 1
ATOM 703 C C . THR A 1 89 ? 5.721 5.709 0.554 1.00 98.25 89 THR A C 1
ATOM 705 O O . THR A 1 89 ? 6.645 5.359 -0.190 1.00 98.25 89 THR A O 1
ATOM 708 N N . TYR A 1 90 ? 4.843 6.651 0.212 1.00 98.06 90 TYR A N 1
ATOM 709 C CA . TYR A 1 90 ? 4.943 7.395 -1.042 1.00 98.06 90 TYR A CA 1
ATOM 710 C C . TYR A 1 90 ? 6.316 8.062 -1.171 1.00 98.06 90 TYR A C 1
ATOM 712 O O . TYR A 1 90 ? 6.986 7.960 -2.200 1.00 98.06 90 TYR A O 1
ATOM 720 N N . THR A 1 91 ? 6.768 8.718 -0.100 1.00 97.69 91 THR A N 1
ATOM 721 C CA . THR A 1 91 ? 8.038 9.449 -0.082 1.00 97.69 91 THR A CA 1
ATOM 722 C C . THR A 1 91 ? 9.219 8.525 -0.365 1.00 97.69 91 THR A C 1
ATOM 724 O O . THR A 1 91 ? 10.055 8.853 -1.210 1.00 97.69 91 THR A O 1
ATOM 727 N N . PHE A 1 92 ? 9.254 7.341 0.260 1.00 96.81 92 PHE A N 1
ATOM 728 C CA . PHE A 1 92 ? 10.291 6.344 -0.001 1.00 96.81 92 PHE A CA 1
ATOM 729 C C . PHE A 1 92 ? 10.300 5.929 -1.473 1.00 96.81 92 PHE A C 1
ATOM 731 O O . PHE A 1 92 ? 11.354 5.957 -2.111 1.00 96.81 92 PHE A O 1
ATOM 738 N N . HIS A 1 93 ? 9.136 5.587 -2.028 1.00 95.62 93 HIS A N 1
ATOM 739 C CA . HIS A 1 93 ? 9.034 5.135 -3.410 1.00 95.62 93 HIS A CA 1
ATOM 740 C C . HIS A 1 93 ? 9.474 6.216 -4.405 1.00 95.62 93 HIS A C 1
ATOM 742 O O . HIS A 1 93 ? 10.215 5.919 -5.342 1.00 95.62 93 HIS A O 1
ATOM 748 N N . LYS A 1 94 ? 9.090 7.484 -4.206 1.00 95.50 94 LYS A N 1
ATOM 749 C CA . LYS A 1 94 ? 9.502 8.562 -5.121 1.00 95.50 94 LYS A CA 1
ATOM 750 C C . LYS A 1 94 ? 10.987 8.876 -5.028 1.00 95.50 94 LYS A C 1
ATOM 752 O O . LYS A 1 94 ? 11.645 8.941 -6.065 1.00 95.50 94 LYS A O 1
ATOM 757 N N . GLN A 1 95 ? 11.521 9.035 -3.819 1.00 96.25 95 GLN A N 1
ATOM 758 C CA . GLN A 1 95 ? 12.933 9.380 -3.628 1.00 96.25 95 GLN A CA 1
ATOM 759 C C . GLN A 1 95 ? 13.868 8.274 -4.132 1.00 96.25 95 GLN A C 1
ATOM 761 O O . GLN A 1 95 ? 14.919 8.569 -4.693 1.00 96.25 95 GLN A O 1
ATOM 766 N N . ASN A 1 96 ? 13.455 7.010 -4.004 1.00 94.19 96 ASN A N 1
ATOM 767 C CA . ASN A 1 96 ? 14.257 5.852 -4.400 1.00 94.19 96 ASN A CA 1
ATOM 768 C C . ASN A 1 96 ? 13.824 5.246 -5.742 1.00 94.19 96 ASN A C 1
ATOM 770 O O . ASN A 1 96 ? 14.269 4.154 -6.084 1.00 94.19 96 ASN A O 1
ATOM 774 N N . SER A 1 97 ? 12.984 5.939 -6.522 1.00 90.38 97 SER A N 1
ATOM 775 C CA . SER A 1 97 ? 12.375 5.404 -7.749 1.00 90.38 97 SER A CA 1
ATOM 776 C C . SER A 1 97 ? 13.407 4.816 -8.717 1.00 90.38 97 SER A C 1
ATOM 778 O O . SER A 1 97 ? 13.218 3.709 -9.210 1.00 90.38 97 SER A O 1
ATOM 780 N N . LYS A 1 98 ? 14.538 5.503 -8.935 1.00 89.25 98 LYS A N 1
ATOM 781 C CA . LYS A 1 98 ? 15.618 5.018 -9.817 1.00 89.25 98 LYS A CA 1
ATOM 782 C C . LYS A 1 98 ? 16.296 3.745 -9.303 1.00 89.25 98 LYS A C 1
ATOM 784 O O . LYS A 1 98 ? 16.800 2.970 -10.101 1.00 89.25 98 LYS A O 1
ATOM 789 N N . THR A 1 99 ? 16.331 3.558 -7.988 1.00 90.31 99 THR A N 1
ATOM 790 C CA . THR A 1 99 ? 16.990 2.422 -7.338 1.00 90.31 99 THR A CA 1
ATOM 791 C C . THR A 1 99 ? 16.092 1.192 -7.333 1.00 90.31 99 THR A C 1
ATOM 793 O O . THR A 1 99 ? 16.569 0.082 -7.540 1.00 90.31 99 THR A O 1
ATOM 796 N N . ILE A 1 100 ? 14.793 1.375 -7.085 1.00 89.00 100 ILE A N 1
ATOM 797 C CA . ILE A 1 100 ? 13.866 0.252 -6.887 1.00 89.00 100 ILE A CA 1
ATOM 798 C C . ILE A 1 100 ? 13.180 -0.194 -8.185 1.00 89.00 100 ILE A C 1
ATOM 800 O O . ILE A 1 100 ? 12.666 -1.306 -8.272 1.00 89.00 100 ILE A O 1
ATOM 804 N N . HIS A 1 101 ? 13.186 0.639 -9.227 1.00 86.94 101 HIS A N 1
ATOM 805 C CA . HIS A 1 101 ? 12.690 0.261 -10.544 1.00 86.94 101 HIS A CA 1
ATOM 806 C C . HIS A 1 101 ? 13.801 -0.355 -11.402 1.00 86.94 101 HIS A C 1
ATOM 808 O O . HIS A 1 101 ? 14.599 0.353 -12.002 1.00 86.94 101 HIS A O 1
ATOM 814 N N . ILE A 1 102 ? 13.797 -1.691 -11.510 1.00 83.38 102 ILE A N 1
ATOM 815 C CA . ILE A 1 102 ? 14.817 -2.444 -12.266 1.00 83.38 102 ILE A CA 1
ATOM 816 C C . ILE A 1 102 ? 14.817 -2.211 -13.789 1.00 83.38 102 ILE A C 1
ATOM 818 O O . ILE A 1 102 ? 15.858 -2.333 -14.428 1.00 83.38 102 ILE A O 1
ATOM 822 N N . ASN A 1 103 ? 13.666 -1.889 -14.385 1.00 79.06 103 ASN A N 1
ATOM 823 C CA . ASN A 1 103 ? 13.558 -1.618 -15.810 1.00 79.06 103 ASN A CA 1
ATOM 824 C C . ASN A 1 103 ? 14.001 -0.178 -16.095 1.00 79.06 103 ASN A C 1
ATOM 826 O O . ASN A 1 103 ? 13.472 0.747 -15.468 1.00 79.06 103 ASN A O 1
ATOM 830 N N . PRO A 1 104 ? 14.900 0.040 -17.069 1.00 69.00 104 PRO A N 1
ATOM 831 C CA . PRO A 1 104 ? 15.151 1.374 -17.593 1.00 69.00 104 PRO A CA 1
ATOM 832 C C . PRO A 1 104 ? 13.886 1.918 -18.271 1.00 69.00 104 PRO A C 1
ATOM 834 O O . PRO A 1 104 ? 13.039 1.155 -18.730 1.00 69.00 104 PRO A O 1
ATOM 837 N N . ASN A 1 105 ? 13.788 3.243 -18.420 1.00 67.44 105 ASN A N 1
ATOM 838 C CA . ASN A 1 105 ? 12.640 3.909 -19.061 1.00 67.44 105 ASN A CA 1
ATOM 839 C C . ASN A 1 105 ? 12.385 3.462 -20.518 1.00 67.44 105 ASN A C 1
ATOM 841 O O . ASN A 1 105 ? 11.345 3.781 -21.085 1.00 67.44 105 ASN A O 1
ATOM 845 N N . THR A 1 106 ? 13.335 2.750 -21.129 1.00 66.38 106 THR A N 1
ATOM 846 C CA . THR A 1 106 ? 13.239 2.165 -22.470 1.00 66.38 106 THR A CA 1
ATOM 847 C C . THR A 1 106 ? 12.524 0.812 -22.498 1.00 66.38 106 THR A C 1
ATOM 8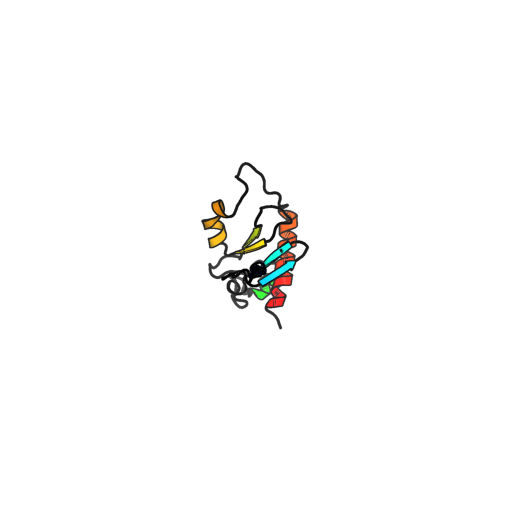49 O O . THR A 1 106 ? 12.148 0.357 -23.575 1.00 66.38 106 THR A O 1
ATOM 852 N N . ILE A 1 107 ? 12.316 0.166 -21.345 1.00 69.12 107 ILE A N 1
ATOM 853 C CA . ILE A 1 107 ? 11.602 -1.107 -21.219 1.00 69.12 107 ILE A CA 1
ATOM 854 C C . ILE A 1 107 ? 10.289 -0.850 -20.485 1.00 69.12 107 ILE A C 1
ATOM 856 O O . ILE A 1 107 ? 10.268 -0.483 -19.308 1.00 69.12 107 ILE A O 1
ATOM 860 N N . SER A 1 108 ? 9.172 -1.064 -21.179 1.00 71.31 108 SER A N 1
ATOM 861 C CA . SER A 1 108 ? 7.844 -0.936 -20.583 1.00 71.31 108 SER A CA 1
ATOM 862 C C . SER A 1 108 ? 7.667 -1.902 -19.412 1.00 71.31 108 SER A C 1
ATOM 864 O O . SER A 1 108 ? 8.128 -3.043 -19.441 1.00 71.31 108 SER A O 1
ATOM 866 N N . SER A 1 109 ? 6.947 -1.460 -18.384 1.00 78.75 109 SER A N 1
ATOM 867 C CA . SER A 1 109 ? 6.557 -2.326 -17.272 1.00 78.75 109 SER A CA 1
ATOM 868 C C . SER A 1 109 ? 5.709 -3.503 -17.766 1.00 78.75 109 SER A C 1
ATOM 870 O O . SER A 1 109 ? 4.781 -3.309 -18.549 1.00 78.75 109 SER A O 1
ATOM 872 N N . GLY A 1 110 ? 5.980 -4.710 -17.259 1.00 83.69 110 GLY A N 1
ATOM 873 C CA . GLY A 1 110 ? 5.164 -5.903 -17.514 1.00 83.69 110 GLY A CA 1
ATOM 874 C C . GLY A 1 110 ? 3.895 -5.971 -16.656 1.00 83.69 110 GLY A C 1
ATOM 875 O O . GLY A 1 110 ? 3.387 -7.063 -16.415 1.00 83.69 110 GLY A O 1
ATOM 876 N N . ILE A 1 111 ? 3.437 -4.834 -16.122 1.00 88.31 111 ILE A N 1
ATOM 877 C CA . ILE A 1 111 ? 2.280 -4.716 -15.229 1.00 88.31 111 ILE A CA 1
ATOM 878 C C . ILE A 1 111 ? 1.105 -4.163 -16.029 1.00 88.31 111 ILE A C 1
ATOM 880 O O . ILE A 1 111 ? 1.159 -3.036 -16.536 1.00 88.31 111 ILE A O 1
ATOM 884 N N . ASN A 1 112 ? 0.002 -4.907 -16.065 1.00 92.88 112 ASN A N 1
ATOM 885 C CA . ASN A 1 112 ? -1.258 -4.376 -16.562 1.00 92.88 112 ASN A CA 1
ATOM 886 C C . ASN A 1 112 ? -1.856 -3.447 -15.496 1.00 92.88 112 ASN A C 1
ATOM 888 O O . ASN A 1 112 ? -2.312 -3.885 -14.440 1.00 92.88 112 ASN A O 1
ATOM 892 N N . ARG A 1 113 ? -1.860 -2.138 -15.769 1.00 91.44 113 ARG A N 1
ATOM 893 C CA . ARG A 1 113 ? -2.283 -1.113 -14.800 1.00 91.44 113 ARG A CA 1
ATOM 894 C C . ARG A 1 113 ? -3.750 -1.229 -14.396 1.00 91.44 113 ARG A C 1
ATOM 896 O O . ARG A 1 113 ? -4.071 -0.952 -13.243 1.00 91.44 113 ARG A O 1
ATOM 903 N N . ASN A 1 114 ? -4.617 -1.664 -15.306 1.00 94.69 114 ASN A N 1
ATOM 904 C CA . ASN A 1 114 ? -6.042 -1.821 -15.024 1.00 94.69 114 ASN A CA 1
ATOM 905 C C . ASN A 1 114 ? -6.293 -3.037 -14.130 1.00 94.69 114 ASN A C 1
ATOM 907 O O . ASN A 1 114 ? -7.036 -2.947 -13.154 1.00 94.69 114 ASN A O 1
ATOM 911 N N . GLU A 1 115 ? -5.638 -4.161 -14.426 1.00 95.75 115 GLU A N 1
ATOM 912 C CA . GLU A 1 115 ? -5.703 -5.358 -13.581 1.00 95.75 115 GLU A CA 1
ATOM 913 C C . GLU A 1 115 ? -5.099 -5.096 -12.205 1.00 95.75 115 GLU A C 1
ATOM 915 O O . GLU A 1 115 ? -5.719 -5.415 -11.193 1.00 95.75 115 GLU A O 1
ATOM 920 N N . PHE A 1 116 ? -3.942 -4.433 -12.151 1.00 95.81 116 PHE A N 1
ATOM 921 C CA . PHE A 1 116 ? -3.328 -4.074 -10.881 1.00 95.81 116 PHE A CA 1
ATOM 922 C C . PHE A 1 116 ? -4.183 -3.086 -10.080 1.00 95.81 116 PHE A C 1
ATOM 924 O O . PHE A 1 116 ? -4.245 -3.177 -8.859 1.00 95.81 116 PHE A O 1
ATOM 931 N N . GLY A 1 117 ? -4.894 -2.172 -10.746 1.00 96.94 117 GLY A N 1
ATOM 932 C CA . GLY A 1 117 ? -5.856 -1.282 -10.099 1.00 96.94 117 GLY A CA 1
ATOM 933 C C . GLY A 1 117 ? -6.947 -2.048 -9.347 1.00 96.94 117 GLY A C 1
ATOM 934 O O . GLY A 1 117 ? -7.228 -1.714 -8.195 1.00 96.94 117 GLY A O 1
ATOM 935 N N . LYS A 1 118 ? -7.498 -3.101 -9.966 1.00 97.62 118 LYS A N 1
ATOM 936 C CA . LYS A 1 118 ? -8.489 -3.997 -9.346 1.00 97.62 118 LYS A CA 1
ATOM 937 C C . LYS A 1 118 ? -7.870 -4.821 -8.218 1.00 97.62 118 LYS A C 1
ATOM 939 O O . LYS A 1 118 ? -8.387 -4.803 -7.107 1.00 97.62 118 LYS A O 1
ATOM 944 N N . TRP A 1 119 ? -6.731 -5.468 -8.485 1.00 98.00 119 TRP A N 1
ATOM 945 C CA . TRP A 1 119 ? -5.996 -6.264 -7.498 1.00 98.00 119 TRP A CA 1
ATOM 946 C C . TRP A 1 119 ? -5.677 -5.443 -6.243 1.00 98.00 119 TRP A C 1
ATOM 948 O O . TRP A 1 119 ? -5.921 -5.898 -5.131 1.00 98.00 119 TRP A O 1
ATOM 958 N N . ARG A 1 120 ? -5.216 -4.197 -6.416 1.00 98.06 120 ARG A N 1
ATOM 959 C CA . ARG A 1 120 ? -4.888 -3.273 -5.323 1.00 98.06 120 ARG A CA 1
ATOM 960 C C . ARG A 1 120 ? -6.108 -2.928 -4.474 1.00 98.06 120 ARG A C 1
ATOM 962 O O . ARG A 1 120 ? -5.976 -2.858 -3.259 1.00 98.06 120 ARG A O 1
ATOM 969 N N . GLY A 1 121 ? -7.265 -2.694 -5.096 1.00 98.31 121 GLY A N 1
ATOM 970 C CA . GLY A 1 121 ? -8.509 -2.440 -4.365 1.00 98.31 121 GLY A CA 1
ATOM 971 C C . GLY A 1 121 ? -8.875 -3.624 -3.474 1.00 98.31 121 GLY A C 1
ATOM 972 O O . GLY A 1 121 ? -8.975 -3.470 -2.261 1.00 98.31 121 GLY A O 1
ATOM 973 N N . SER A 1 122 ? -8.943 -4.822 -4.062 1.00 98.50 122 SER A N 1
ATOM 974 C CA . SER A 1 122 ? -9.233 -6.057 -3.322 1.00 98.50 122 SER A CA 1
ATOM 975 C C . SER A 1 122 ? -8.195 -6.361 -2.240 1.00 98.50 122 SER A C 1
ATOM 977 O O . SER A 1 122 ? -8.546 -6.863 -1.175 1.00 98.50 122 SER A O 1
ATOM 979 N N . TYR A 1 123 ? -6.921 -6.047 -2.492 1.00 98.56 123 TYR A N 1
ATOM 980 C CA . TYR A 1 123 ? -5.861 -6.193 -1.501 1.00 98.56 123 TYR A CA 1
ATOM 981 C C . TYR A 1 123 ? -6.126 -5.321 -0.275 1.00 98.56 123 TYR A C 1
ATOM 983 O O . TYR A 1 123 ? -6.098 -5.836 0.838 1.00 98.56 123 TYR A O 1
ATOM 991 N N . TRP A 1 124 ? -6.428 -4.031 -0.454 1.00 98.56 124 TRP A N 1
ATOM 992 C CA . TRP A 1 124 ? -6.707 -3.146 0.680 1.00 98.56 124 TRP A CA 1
ATOM 993 C C . TRP A 1 124 ? -8.000 -3.515 1.410 1.00 98.56 124 TRP A C 1
ATOM 995 O O . TRP A 1 124 ? -8.021 -3.477 2.636 1.00 98.56 124 TRP A O 1
ATOM 1005 N N . GLU A 1 125 ? -9.039 -3.956 0.700 1.00 98.56 125 GLU A N 1
ATOM 1006 C CA . GLU A 1 125 ? -10.254 -4.492 1.335 1.00 98.56 125 GLU A CA 1
ATOM 1007 C C . GLU A 1 125 ? -9.942 -5.698 2.221 1.00 98.56 125 GLU A C 1
ATOM 1009 O O . GLU A 1 125 ? -10.450 -5.800 3.338 1.00 98.56 125 GLU A O 1
ATOM 1014 N N . ASN A 1 126 ? -9.073 -6.599 1.753 1.00 98.12 126 ASN A N 1
ATOM 1015 C CA . ASN A 1 126 ? -8.615 -7.714 2.567 1.00 98.12 126 ASN A CA 1
ATOM 1016 C C . ASN A 1 126 ? -7.743 -7.248 3.737 1.00 98.12 126 ASN A C 1
ATOM 1018 O O . ASN A 1 126 ? -7.949 -7.701 4.856 1.00 98.12 126 ASN A O 1
ATOM 1022 N N . ARG A 1 127 ? -6.822 -6.312 3.491 1.00 97.81 127 ARG A N 1
ATOM 1023 C CA . ARG A 1 127 ? -5.903 -5.748 4.485 1.00 97.81 127 ARG A CA 1
ATOM 1024 C C . ARG A 1 127 ? -6.627 -5.069 5.644 1.00 97.81 127 ARG A C 1
ATOM 1026 O O . ARG A 1 127 ? -6.132 -5.096 6.762 1.00 97.81 127 ARG A O 1
ATOM 1033 N N . ALA A 1 128 ? -7.810 -4.499 5.403 1.00 98.12 128 ALA A N 1
ATOM 1034 C CA . ALA A 1 128 ? -8.636 -3.904 6.452 1.00 98.12 128 ALA A CA 1
ATOM 1035 C C . ALA A 1 128 ? -8.979 -4.890 7.581 1.00 98.12 128 ALA A C 1
ATOM 1037 O O . ALA A 1 128 ? -9.174 -4.455 8.713 1.00 98.12 128 ALA A O 1
ATOM 1038 N N . LYS A 1 129 ? -9.059 -6.192 7.269 1.00 97.00 129 LYS A N 1
ATOM 1039 C CA . LYS A 1 129 ? -9.410 -7.259 8.218 1.00 97.00 129 LYS A CA 1
ATOM 1040 C C . LYS A 1 129 ? -8.361 -7.453 9.307 1.00 97.00 129 LYS A C 1
ATOM 1042 O O . LYS A 1 129 ? -8.708 -7.888 10.390 1.00 97.00 129 LYS A O 1
ATOM 1047 N N . ASP A 1 130 ? -7.116 -7.070 9.044 1.00 96.25 130 ASP A N 1
ATOM 1048 C CA . ASP A 1 130 ? -6.024 -7.198 10.013 1.00 96.25 130 ASP A CA 1
ATOM 1049 C C . ASP A 1 130 ? -6.127 -6.163 11.153 1.00 96.25 130 ASP A C 1
ATOM 1051 O O . ASP A 1 130 ? -5.373 -6.226 12.119 1.00 96.25 130 ASP A O 1
ATOM 1055 N N . PHE A 1 131 ? -7.044 -5.195 11.032 1.00 95.44 131 PHE A N 1
ATOM 1056 C CA . PHE A 1 131 ? -7.217 -4.067 11.955 1.00 95.44 131 PHE A CA 1
ATOM 1057 C C . PHE A 1 131 ? -8.636 -3.970 12.532 1.00 95.44 131 PHE A C 1
ATOM 1059 O O . PHE A 1 131 ? -9.000 -2.940 13.103 1.00 95.44 131 PHE A O 1
ATOM 1066 N N . ILE A 1 132 ? -9.460 -4.999 12.330 1.00 88.88 132 ILE A N 1
ATOM 1067 C CA . ILE A 1 132 ? -10.811 -5.099 12.886 1.00 88.88 132 ILE A CA 1
ATOM 1068 C C . ILE A 1 132 ? -10.932 -6.448 13.594 1.00 88.88 132 ILE A C 1
ATOM 1070 O O . ILE A 1 132 ? -10.632 -7.477 12.993 1.00 88.88 132 ILE A O 1
ATOM 1074 N N . ASP A 1 133 ? -11.336 -6.411 14.861 1.00 62.38 133 ASP A N 1
ATOM 1075 C CA . ASP A 1 133 ? -11.632 -7.603 15.666 1.00 62.38 133 ASP A CA 1
ATOM 1076 C C . ASP A 1 133 ? -12.939 -8.283 15.220 1.00 62.38 133 ASP A C 1
ATOM 1078 O O . ASP A 1 133 ? -13.906 -7.556 14.870 1.00 62.38 133 ASP A O 1
#

Radius of gyration: 21.58 Å; chains: 1; bounding box: 66×65×39 Å

Organism: NCBI:txid82348

InterPro domains:
  IPR026834 LHH [PF14411] (53-130)

Foldseek 3Di:
DDDDDDDDDDDPPDPPPPPPDPAQPDWDDAPQAIERDGPVFAPQQDADPVGAGQLRCLLQLHFGQGPVRHGWDWDFQALAQNGHIYTHHPVVCVVCVVPRHPDDPVDDRNHDPVVVSVSSSVVSSVVSVVVDD

pLDDT: mean 86.96, std 17.34, range [37.16, 98.69]